Protein AF-A0AB34TMV2-F1 (afdb_monomer_lite)

Radius of gyration: 18.31 Å; chains: 1; bounding box: 52×34×41 Å

Organism: Stenotrophomonas maltophilia (NCBI:txid40324)

Sequence (164 aa):
MSKSGVYAHFGSKNQVFEELLMAALPTTEDSFSVFLSEANGSIQEIAEAYIDKLYARLDSPLAVPTFQLLIAESKRVPGLIERWHANILLKMRASSQALVDECVRRGVIRQSALTEHFEIVLCPVVYWLAKCVLLGERAEETGLSLKKMHELHKKLFLELLLPR

Foldseek 3Di:
DDPPPVCVPAVDPVRVVLVVLVVLDDFLCLALLVQVVPDDDAPLVSLLVNLVSLLVSVVDPCNLVSLVCCVVCCVVPVVSVVCCCVVGVVVSQVSNLVVLVVCCVVVSWPDDPCNVRVVCLCVLVNVLSVLCNVQPPCSCVPDDHSVRSSVVSSVVSCVRTDDD

Structure (mmCIF, N/CA/C/O backbone):
data_AF-A0AB34TMV2-F1
#
_entry.id   AF-A0AB34TMV2-F1
#
loop_
_atom_site.group_PDB
_atom_site.id
_atom_site.type_symbol
_atom_site.label_atom_id
_atom_site.label_alt_id
_atom_site.label_comp_id
_atom_site.label_asym_id
_atom_site.label_entity_id
_atom_site.label_seq_id
_atom_site.pdbx_PDB_ins_code
_atom_site.Cartn_x
_atom_site.Cartn_y
_atom_site.Cartn_z
_atom_site.occupancy
_atom_site.B_iso_or_equiv
_atom_site.auth_seq_id
_atom_site.auth_comp_id
_atom_site.auth_asym_id
_atom_site.auth_atom_id
_atom_site.pdbx_PDB_model_num
ATOM 1 N N . MET A 1 1 ? 32.324 8.142 -16.753 1.00 44.00 1 MET A N 1
ATOM 2 C CA . MET A 1 1 ? 31.902 6.753 -16.460 1.00 44.00 1 MET A CA 1
ATOM 3 C C . MET A 1 1 ? 31.816 6.002 -17.787 1.00 44.00 1 MET A C 1
ATOM 5 O O . MET A 1 1 ? 30.995 6.382 -18.614 1.00 44.00 1 MET A O 1
ATOM 9 N N . SER A 1 2 ? 32.708 5.047 -18.073 1.00 45.03 2 SER A N 1
ATOM 10 C CA . SER A 1 2 ? 32.698 4.315 -19.353 1.00 45.03 2 SER A CA 1
ATOM 11 C C . SER A 1 2 ? 31.670 3.178 -19.334 1.00 45.03 2 SER A C 1
ATOM 13 O O . SER A 1 2 ? 31.432 2.558 -18.298 1.00 45.03 2 SER A O 1
ATOM 15 N N . LYS A 1 3 ? 31.092 2.864 -20.504 1.00 46.41 3 LYS A N 1
ATOM 16 C CA . LYS A 1 3 ? 30.132 1.760 -20.720 1.00 46.41 3 LYS A CA 1
ATOM 17 C C . LYS A 1 3 ? 30.634 0.391 -20.229 1.00 46.41 3 LYS A C 1
ATOM 19 O O . LYS A 1 3 ? 29.825 -0.504 -20.043 1.00 46.41 3 LYS A O 1
ATOM 24 N N . SER A 1 4 ? 31.939 0.231 -20.018 1.00 50.75 4 SER A N 1
ATOM 25 C CA . SER A 1 4 ? 32.604 -1.014 -19.626 1.00 50.75 4 SER A CA 1
ATOM 26 C C . SER A 1 4 ? 32.566 -1.336 -18.125 1.00 50.75 4 SER A C 1
ATOM 28 O O . SER A 1 4 ? 32.750 -2.494 -17.774 1.00 50.75 4 SER A O 1
ATOM 30 N N . GLY A 1 5 ? 32.288 -0.370 -17.239 1.00 46.31 5 GLY A N 1
ATOM 31 C CA . GLY A 1 5 ? 32.276 -0.618 -15.785 1.00 46.31 5 GLY A CA 1
ATOM 32 C C . GLY A 1 5 ? 31.018 -1.327 -15.268 1.00 46.31 5 GLY A C 1
ATOM 33 O O . GLY A 1 5 ? 31.090 -2.092 -14.315 1.00 46.31 5 GLY A O 1
ATOM 34 N N . VAL A 1 6 ? 29.868 -1.121 -15.922 1.00 52.41 6 VAL A N 1
ATOM 35 C CA . VAL A 1 6 ? 28.582 -1.706 -15.494 1.00 52.41 6 VAL A CA 1
ATOM 36 C C . VAL A 1 6 ? 28.501 -3.202 -15.827 1.00 52.41 6 VAL A C 1
ATOM 38 O O . VAL A 1 6 ? 27.962 -3.975 -15.048 1.00 52.41 6 VAL A O 1
ATOM 41 N N . TYR A 1 7 ? 29.092 -3.651 -16.938 1.00 48.03 7 TYR A N 1
ATOM 42 C CA . TYR A 1 7 ? 29.037 -5.062 -17.357 1.00 48.03 7 TYR A CA 1
ATOM 43 C C . TYR A 1 7 ? 30.031 -5.982 -16.630 1.00 48.03 7 TYR A C 1
ATOM 45 O O . TYR A 1 7 ? 29.981 -7.190 -16.828 1.00 48.03 7 TYR A O 1
ATOM 53 N N . ALA A 1 8 ? 30.931 -5.450 -15.798 1.00 54.97 8 ALA A N 1
ATOM 54 C CA . ALA A 1 8 ? 31.900 -6.271 -15.068 1.00 54.97 8 ALA A CA 1
ATOM 55 C C . ALA A 1 8 ? 31.277 -7.019 -13.871 1.00 54.97 8 ALA A C 1
ATOM 57 O O . ALA A 1 8 ? 31.817 -8.036 -13.444 1.00 54.97 8 ALA A O 1
ATOM 58 N N . HIS A 1 9 ? 30.138 -6.538 -13.355 1.00 52.06 9 HIS A N 1
ATOM 59 C CA . HIS A 1 9 ? 29.441 -7.121 -12.200 1.00 52.06 9 HIS A CA 1
ATOM 60 C C . HIS A 1 9 ? 28.096 -7.781 -12.543 1.00 52.06 9 HIS A C 1
ATOM 62 O O . HIS A 1 9 ? 27.553 -8.505 -11.715 1.00 52.06 9 HIS A O 1
ATOM 68 N N . PHE A 1 10 ? 27.583 -7.591 -13.763 1.00 51.38 10 PHE A N 1
ATOM 69 C CA . PHE A 1 10 ? 26.309 -8.154 -14.213 1.00 51.38 10 PHE A CA 1
ATOM 70 C C . PHE A 1 10 ? 26.513 -8.984 -15.477 1.00 51.38 10 PHE A C 1
ATOM 72 O O . PHE A 1 10 ? 26.961 -8.469 -16.501 1.00 51.38 10 PHE A O 1
ATOM 79 N N . GLY A 1 11 ? 26.147 -10.266 -15.422 1.00 57.22 11 GLY A N 1
ATOM 80 C CA . GLY A 1 11 ? 26.347 -11.231 -16.503 1.00 57.22 11 GLY A CA 1
ATOM 81 C C . GLY A 1 11 ? 25.561 -10.917 -17.781 1.00 57.22 11 GLY A C 1
ATOM 82 O O . GLY A 1 11 ? 25.866 -11.469 -18.835 1.00 57.22 11 GLY A O 1
ATOM 83 N N . SER A 1 12 ? 24.561 -10.024 -17.724 1.00 68.81 12 SER A N 1
ATOM 84 C CA . SER A 1 12 ? 23.863 -9.498 -18.904 1.00 68.81 12 SER A CA 1
ATOM 85 C C . SER A 1 12 ? 23.050 -8.228 -18.605 1.00 68.81 12 SER A C 1
ATOM 87 O O . SER A 1 12 ? 22.723 -7.925 -17.459 1.00 68.81 12 SER A O 1
ATOM 89 N N . LYS A 1 13 ? 22.629 -7.518 -19.661 1.00 67.19 13 LYS A N 1
ATOM 90 C CA . LYS A 1 13 ? 21.656 -6.407 -19.590 1.00 67.19 13 LYS A CA 1
ATOM 91 C C . LYS A 1 13 ? 20.316 -6.822 -18.957 1.00 67.19 13 LYS A C 1
ATOM 93 O O . LYS A 1 13 ? 19.660 -5.988 -18.341 1.00 67.19 13 LYS A O 1
ATOM 98 N N . ASN A 1 14 ? 19.925 -8.091 -19.096 1.00 69.88 14 ASN A N 1
ATOM 99 C CA . ASN A 1 14 ? 18.710 -8.616 -18.472 1.00 69.88 14 ASN A CA 1
ATOM 100 C C . ASN A 1 14 ? 18.874 -8.707 -16.954 1.00 69.88 14 ASN A C 1
ATOM 102 O O . ASN A 1 14 ? 17.976 -8.294 -16.238 1.00 69.88 14 ASN A O 1
ATOM 106 N N . GLN A 1 15 ? 20.041 -9.128 -16.462 1.00 77.06 15 GLN A N 1
ATOM 107 C CA . GLN A 1 15 ? 20.300 -9.190 -15.023 1.00 77.06 15 GLN A CA 1
ATOM 108 C C . GLN A 1 15 ? 20.227 -7.803 -14.365 1.00 77.06 15 GLN A C 1
ATOM 110 O O . GLN A 1 15 ? 19.566 -7.648 -13.347 1.00 77.06 15 GLN A O 1
ATOM 115 N N . VAL A 1 16 ? 20.820 -6.776 -14.988 1.00 76.62 16 VAL A N 1
ATOM 116 C CA . VAL A 1 16 ? 20.713 -5.384 -14.501 1.00 76.62 16 VAL A CA 1
ATOM 117 C C . VAL A 1 16 ? 19.251 -4.939 -14.418 1.00 76.62 16 VAL A C 1
ATOM 119 O O . VAL A 1 16 ? 18.848 -4.305 -13.449 1.00 76.62 16 VAL A O 1
ATOM 122 N N . PHE A 1 17 ? 18.450 -5.263 -15.436 1.00 78.06 17 PHE A N 1
ATOM 123 C CA . PHE A 1 17 ? 17.027 -4.932 -15.453 1.00 78.06 17 PHE A CA 1
ATOM 124 C C . PHE A 1 17 ? 16.258 -5.640 -14.331 1.00 78.06 17 PHE A C 1
ATOM 126 O O . PHE A 1 17 ? 15.481 -4.994 -13.634 1.00 78.06 17 PHE A O 1
ATOM 133 N N . GLU A 1 18 ? 16.489 -6.940 -14.143 1.00 80.69 18 GLU A N 1
ATOM 134 C CA . GLU A 1 18 ? 15.839 -7.726 -13.094 1.00 80.69 18 GLU A CA 1
ATOM 135 C C . GLU A 1 18 ? 16.185 -7.199 -11.697 1.00 80.69 18 GLU A C 1
ATOM 137 O O . GLU A 1 18 ? 15.292 -7.036 -10.869 1.00 80.69 18 GLU A O 1
ATOM 142 N N . GLU A 1 19 ? 17.450 -6.860 -11.446 1.00 81.62 19 GLU A N 1
ATOM 143 C CA . GLU A 1 19 ? 17.881 -6.317 -10.155 1.00 81.62 19 GLU A CA 1
ATOM 144 C C . GLU A 1 19 ? 17.321 -4.918 -9.883 1.00 81.62 19 GLU A C 1
ATOM 146 O O . GLU A 1 19 ? 16.844 -4.656 -8.779 1.00 81.62 19 GLU A O 1
ATOM 151 N N . LEU A 1 20 ? 17.301 -4.036 -10.888 1.00 80.12 20 LEU A N 1
ATOM 152 C CA . LEU A 1 20 ? 16.685 -2.712 -10.757 1.00 80.12 20 LEU A CA 1
ATOM 153 C C . LEU A 1 20 ? 15.176 -2.805 -10.521 1.00 80.12 20 LEU A C 1
ATOM 155 O O . LEU A 1 20 ? 14.642 -2.062 -9.698 1.00 80.12 20 LEU A O 1
ATOM 159 N N . LEU A 1 21 ? 14.493 -3.719 -11.218 1.00 79.12 21 LEU A N 1
ATOM 160 C CA . LEU A 1 21 ? 13.070 -3.952 -11.008 1.00 79.12 21 LEU A CA 1
ATOM 161 C C . LEU A 1 21 ? 12.824 -4.466 -9.585 1.00 79.12 21 LEU A C 1
ATOM 163 O O . LEU A 1 21 ? 11.992 -3.907 -8.883 1.00 79.12 21 LEU A O 1
ATOM 167 N N . MET A 1 22 ? 13.587 -5.457 -9.118 1.00 80.81 22 MET A N 1
ATOM 168 C CA . MET A 1 22 ? 13.451 -5.988 -7.757 1.00 80.81 22 MET A CA 1
ATOM 169 C C . MET A 1 22 ? 13.739 -4.953 -6.670 1.00 80.81 22 MET A C 1
ATOM 171 O O . MET A 1 22 ? 13.019 -4.920 -5.677 1.00 80.81 22 MET A O 1
ATOM 175 N N . ALA A 1 23 ? 14.743 -4.094 -6.856 1.00 81.31 23 ALA A N 1
ATOM 176 C CA . ALA A 1 23 ? 15.078 -3.038 -5.900 1.00 81.31 23 ALA A CA 1
ATOM 177 C C . ALA A 1 23 ? 13.971 -1.979 -5.759 1.00 81.31 23 ALA A C 1
ATOM 179 O O . ALA A 1 23 ? 13.882 -1.316 -4.728 1.00 81.31 23 ALA A O 1
ATOM 180 N N . ALA A 1 24 ? 13.140 -1.807 -6.789 1.00 80.38 24 ALA A N 1
ATOM 181 C CA . ALA A 1 24 ? 12.054 -0.836 -6.791 1.00 80.38 24 ALA A CA 1
ATOM 182 C C . ALA A 1 24 ? 10.696 -1.430 -6.369 1.00 80.38 24 ALA A C 1
ATOM 184 O O . ALA A 1 24 ? 9.752 -0.683 -6.095 1.00 80.38 24 ALA A O 1
ATOM 185 N N . LEU A 1 25 ? 10.575 -2.760 -6.319 1.00 82.44 25 LEU A N 1
ATOM 186 C CA . LEU A 1 25 ? 9.348 -3.441 -5.917 1.00 82.44 25 LEU A CA 1
ATOM 187 C C . LEU A 1 25 ? 9.176 -3.463 -4.386 1.00 82.44 25 LEU A C 1
ATOM 189 O O . LEU A 1 25 ? 10.159 -3.433 -3.647 1.00 82.44 25 LEU A O 1
ATOM 193 N N . PRO A 1 26 ? 7.927 -3.548 -3.887 1.00 82.81 26 PRO A N 1
ATOM 194 C CA . PRO A 1 26 ? 7.655 -3.771 -2.471 1.00 82.81 26 PRO A CA 1
ATOM 195 C C . PRO A 1 26 ? 8.378 -5.000 -1.914 1.00 82.81 26 PRO A C 1
ATOM 197 O O . PRO A 1 26 ? 8.502 -6.020 -2.598 1.00 82.81 26 PRO A O 1
ATOM 200 N N . THR A 1 27 ? 8.778 -4.893 -0.650 1.00 84.12 27 THR A N 1
ATOM 201 C CA . THR A 1 27 ? 9.487 -5.894 0.154 1.00 84.12 27 THR A CA 1
ATOM 202 C C . THR A 1 27 ? 8.692 -6.239 1.416 1.00 84.12 27 THR A C 1
ATOM 204 O O . THR A 1 27 ? 7.732 -5.559 1.767 1.00 84.12 27 THR A O 1
ATOM 207 N N . THR A 1 28 ? 9.089 -7.280 2.149 1.00 80.31 28 THR A N 1
ATOM 208 C CA . THR A 1 28 ? 8.396 -7.699 3.382 1.00 80.31 28 THR A CA 1
ATOM 209 C C . THR A 1 28 ? 8.323 -6.617 4.465 1.00 80.31 28 THR A C 1
ATOM 211 O O . THR A 1 28 ? 7.341 -6.581 5.211 1.00 80.31 28 THR A O 1
ATOM 214 N N . GLU A 1 29 ? 9.291 -5.696 4.491 1.00 82.31 29 GLU A N 1
ATOM 215 C CA . GLU A 1 29 ? 9.349 -4.522 5.388 1.00 82.31 29 GLU A CA 1
ATOM 216 C C . GLU A 1 29 ? 8.210 -3.512 5.147 1.00 82.31 29 GLU A C 1
ATOM 218 O O . GLU A 1 29 ? 7.899 -2.634 5.960 1.00 82.31 29 GLU A O 1
ATOM 223 N N . ASP A 1 30 ? 7.537 -3.652 4.010 1.00 83.00 30 ASP A N 1
ATOM 224 C CA . ASP A 1 30 ? 6.425 -2.802 3.613 1.00 83.00 30 ASP A CA 1
ATOM 225 C C . ASP A 1 30 ? 5.071 -3.350 4.073 1.00 83.00 30 ASP A C 1
ATOM 227 O O . ASP A 1 30 ? 4.037 -2.714 3.859 1.00 83.00 30 ASP A O 1
ATOM 231 N N . SER A 1 31 ? 5.058 -4.532 4.698 1.00 83.94 31 SER A N 1
ATOM 232 C CA . SER A 1 31 ? 3.836 -5.143 5.211 1.00 83.94 31 SER A CA 1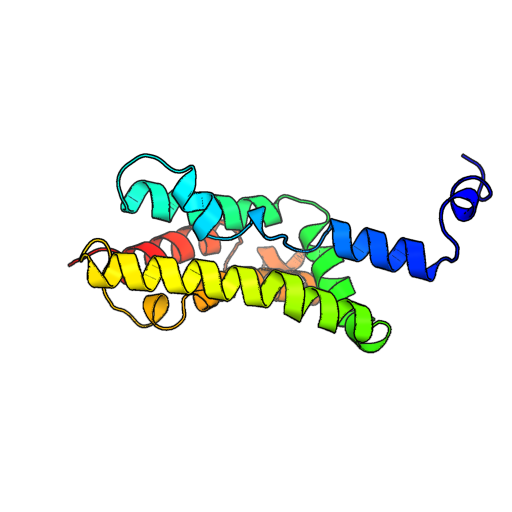
ATOM 233 C C . SER A 1 31 ? 3.244 -4.342 6.372 1.00 83.94 31 SER A C 1
ATOM 235 O O . SER A 1 31 ? 3.953 -3.711 7.162 1.00 83.94 31 SER A O 1
ATOM 237 N N . PHE A 1 32 ? 1.917 -4.409 6.508 1.00 85.38 32 PHE A N 1
ATOM 238 C CA . PHE A 1 32 ? 1.229 -3.816 7.653 1.00 85.38 32 PHE A CA 1
ATOM 239 C C . PHE A 1 32 ? 1.654 -4.477 8.964 1.00 85.38 32 PHE A C 1
ATOM 241 O O . PHE A 1 32 ? 1.731 -3.808 9.987 1.00 85.38 32 PHE A O 1
ATOM 248 N N . SER A 1 33 ? 1.999 -5.769 8.931 1.00 83.25 33 SER A N 1
ATOM 249 C CA . SER A 1 33 ? 2.461 -6.486 10.119 1.00 83.25 33 SER A CA 1
ATOM 250 C C . SER A 1 33 ? 3.775 -5.960 10.679 1.00 83.25 33 SER A C 1
ATOM 252 O O . SER A 1 33 ? 3.883 -5.793 11.891 1.00 83.25 33 SER A O 1
ATOM 254 N N . VAL A 1 34 ? 4.749 -5.663 9.812 1.00 82.50 34 VAL A N 1
ATOM 255 C CA . VAL A 1 34 ? 6.010 -5.044 10.245 1.00 82.50 34 VAL A CA 1
ATOM 256 C C . VAL A 1 34 ? 5.735 -3.637 10.767 1.00 82.50 34 VAL A C 1
ATOM 258 O O . VAL A 1 34 ? 6.119 -3.318 11.887 1.00 82.50 34 VAL A O 1
ATOM 261 N N . PHE A 1 35 ? 4.965 -2.840 10.019 1.00 85.25 35 PHE A N 1
ATOM 262 C CA . PHE A 1 35 ? 4.598 -1.490 10.442 1.00 85.25 35 PHE A CA 1
ATOM 263 C C . PHE A 1 35 ? 3.936 -1.462 11.829 1.00 85.25 35 PHE A C 1
ATOM 265 O O . PHE A 1 35 ? 4.346 -0.686 12.686 1.00 85.25 35 PHE A O 1
ATOM 272 N N . LEU A 1 36 ? 2.949 -2.330 12.081 1.00 83.38 36 LEU A N 1
ATOM 273 C CA . LEU A 1 36 ? 2.258 -2.368 13.369 1.00 83.38 36 LEU A CA 1
ATOM 274 C C . LEU A 1 36 ? 3.189 -2.779 14.515 1.00 83.38 36 LEU A C 1
ATOM 276 O O . LEU A 1 36 ? 3.019 -2.294 15.627 1.00 83.38 36 LEU A O 1
ATOM 280 N N . SER A 1 37 ? 4.167 -3.654 14.258 1.00 82.38 37 SER A N 1
ATOM 281 C CA . SER A 1 37 ? 5.121 -4.088 15.286 1.00 82.38 37 SER A CA 1
ATOM 282 C C . SER A 1 37 ? 6.040 -2.966 15.785 1.00 82.38 37 SER A C 1
ATOM 284 O O . SER A 1 37 ? 6.532 -3.034 16.909 1.00 82.38 37 SER A O 1
ATOM 286 N N . GLU A 1 38 ? 6.237 -1.928 14.971 1.00 82.88 38 GLU A N 1
ATOM 287 C CA . GLU A 1 38 ? 7.052 -0.749 15.287 1.00 82.88 38 GLU A CA 1
ATOM 288 C C . GLU A 1 38 ? 6.204 0.440 15.759 1.00 82.88 38 GLU A C 1
ATOM 290 O O . GLU A 1 38 ? 6.710 1.371 16.393 1.00 82.88 38 GLU A O 1
ATOM 295 N N . ALA A 1 39 ? 4.912 0.429 15.429 1.00 83.12 39 ALA A N 1
ATOM 296 C CA . ALA A 1 39 ? 4.008 1.524 15.712 1.00 83.12 39 ALA A CA 1
ATOM 297 C C . ALA A 1 39 ? 3.606 1.557 17.194 1.00 83.12 39 ALA A C 1
ATOM 299 O O . ALA A 1 39 ? 3.349 0.535 17.828 1.00 83.12 39 ALA A O 1
ATOM 300 N N . ASN A 1 40 ? 3.498 2.769 17.732 1.00 81.69 40 ASN A N 1
ATOM 301 C CA . ASN A 1 40 ? 3.010 3.033 19.080 1.00 81.69 40 ASN A CA 1
ATOM 302 C C . ASN A 1 40 ? 1.819 3.990 19.000 1.00 81.69 40 ASN A C 1
ATOM 304 O O . ASN A 1 40 ? 1.775 4.843 18.115 1.00 81.69 40 ASN A O 1
ATOM 308 N N . GLY A 1 41 ? 0.888 3.875 19.945 1.00 86.88 41 GLY A N 1
ATOM 309 C CA . GLY A 1 41 ? -0.270 4.763 20.046 1.00 86.88 41 GLY A CA 1
ATOM 310 C C . GLY A 1 41 ? -1.604 4.036 19.924 1.00 86.88 41 GLY A C 1
ATOM 311 O O . GLY A 1 41 ? -1.695 2.809 20.003 1.00 86.88 41 GLY A O 1
ATOM 312 N N . SER A 1 42 ? -2.660 4.824 19.781 1.00 89.00 42 SER A N 1
ATOM 313 C CA . SER A 1 42 ? -4.014 4.348 19.538 1.00 89.00 42 SER A CA 1
ATOM 314 C C . SER A 1 42 ? -4.142 3.708 18.155 1.00 89.00 42 SER A C 1
ATOM 316 O O . SER A 1 42 ? -3.407 4.019 17.218 1.00 89.00 42 SER A O 1
ATOM 318 N N . ILE A 1 43 ? -5.140 2.836 17.995 1.00 86.88 43 ILE A N 1
ATOM 319 C CA . ILE A 1 43 ? -5.419 2.194 16.705 1.00 86.88 43 ILE A CA 1
ATOM 320 C C . ILE A 1 43 ? -5.726 3.210 15.595 1.00 86.88 43 ILE A C 1
ATOM 322 O O . ILE A 1 43 ? -5.416 2.959 14.434 1.00 86.88 43 ILE A O 1
ATOM 326 N N . GLN A 1 44 ? -6.287 4.370 15.950 1.00 90.00 44 GLN A N 1
ATOM 327 C CA . GLN A 1 44 ? -6.530 5.463 15.015 1.00 90.00 44 GLN A CA 1
ATOM 328 C C . GLN A 1 44 ? -5.214 6.069 14.510 1.00 90.00 44 GLN A C 1
ATOM 330 O O . GLN A 1 44 ? -5.027 6.164 13.300 1.00 90.00 44 GLN A O 1
ATOM 335 N N . GLU A 1 45 ? -4.297 6.432 15.412 1.00 91.50 45 GLU A N 1
ATOM 336 C CA . GLU A 1 45 ? -2.995 7.015 15.048 1.00 91.50 45 GLU A CA 1
ATOM 337 C C . GLU A 1 45 ? -2.187 6.055 14.169 1.00 91.50 45 GLU A C 1
ATOM 339 O O . GLU A 1 45 ? -1.629 6.445 13.145 1.00 91.50 45 GLU A O 1
ATOM 344 N N . ILE A 1 46 ? -2.193 4.772 14.529 1.00 91.00 46 ILE A N 1
ATOM 345 C CA . ILE A 1 46 ? -1.555 3.707 13.755 1.00 91.00 46 ILE A CA 1
ATOM 346 C C . ILE A 1 46 ? -2.186 3.592 12.363 1.00 91.00 46 ILE A C 1
ATOM 348 O O . ILE A 1 46 ? -1.473 3.488 11.364 1.00 91.00 46 ILE A O 1
ATOM 352 N N . ALA A 1 47 ? -3.517 3.596 12.276 1.00 89.62 47 ALA A N 1
ATOM 353 C CA . ALA A 1 47 ? -4.219 3.463 11.008 1.00 89.62 47 ALA A CA 1
ATOM 354 C C . ALA A 1 47 ? -3.944 4.652 10.073 1.00 89.62 47 ALA A C 1
ATOM 356 O O . ALA A 1 47 ? -3.675 4.456 8.887 1.00 89.62 47 ALA A O 1
ATOM 357 N N . GLU A 1 48 ? -3.958 5.877 10.600 1.00 92.81 48 GLU A N 1
ATOM 358 C CA . GLU A 1 48 ? -3.612 7.086 9.849 1.00 92.81 48 GLU A CA 1
ATOM 359 C C . GLU A 1 48 ? -2.166 7.033 9.342 1.00 92.81 48 GLU A C 1
ATOM 361 O O . GLU A 1 48 ? -1.928 7.239 8.148 1.00 92.81 48 GLU A O 1
ATOM 366 N N . ALA A 1 49 ? -1.226 6.676 10.221 1.00 93.50 49 ALA A N 1
ATOM 367 C CA . ALA A 1 49 ? 0.192 6.588 9.897 1.00 93.50 49 ALA A CA 1
ATOM 368 C C . ALA A 1 49 ? 0.504 5.478 8.877 1.00 93.50 49 ALA A C 1
ATOM 370 O O . ALA A 1 49 ? 1.406 5.630 8.049 1.00 93.50 49 ALA A O 1
ATOM 371 N N . TYR A 1 50 ? -0.257 4.378 8.872 1.00 92.44 50 TYR A N 1
ATOM 372 C CA . TYR A 1 50 ? -0.110 3.349 7.844 1.00 92.44 50 TYR A CA 1
ATOM 373 C C . TYR A 1 50 ? -0.475 3.881 6.456 1.00 92.44 50 TYR A C 1
ATOM 375 O O . TYR A 1 50 ? 0.263 3.663 5.493 1.00 92.44 50 TYR A O 1
ATOM 383 N N . ILE A 1 51 ? -1.582 4.621 6.349 1.00 95.12 51 ILE A N 1
ATOM 384 C CA . ILE A 1 51 ? -1.963 5.241 5.080 1.00 95.12 51 ILE A CA 1
ATOM 385 C C . ILE A 1 51 ? -0.921 6.288 4.666 1.00 95.12 51 ILE A C 1
ATOM 387 O O . ILE A 1 51 ? -0.519 6.287 3.504 1.00 95.12 51 ILE A O 1
ATOM 391 N N . ASP A 1 52 ? -0.395 7.095 5.593 1.00 95.12 52 ASP A N 1
ATOM 392 C CA . ASP A 1 52 ? 0.720 8.009 5.295 1.00 95.12 52 ASP A CA 1
ATOM 393 C C . ASP A 1 52 ? 1.929 7.276 4.702 1.00 95.12 52 ASP A C 1
ATOM 395 O O . ASP A 1 52 ? 2.455 7.696 3.670 1.00 95.12 52 ASP A O 1
ATOM 399 N N . LYS A 1 53 ? 2.330 6.138 5.288 1.00 92.25 53 LYS A N 1
ATOM 400 C CA . LYS A 1 53 ? 3.432 5.308 4.770 1.00 92.25 53 LYS A CA 1
ATOM 401 C C . LYS A 1 53 ? 3.161 4.823 3.342 1.00 92.25 53 LYS A C 1
ATOM 403 O O . LYS A 1 53 ? 4.088 4.786 2.533 1.00 92.25 53 LYS A O 1
ATOM 408 N N . LEU A 1 54 ? 1.918 4.461 3.008 1.00 92.06 54 LEU A N 1
ATOM 409 C CA . LEU A 1 54 ? 1.559 4.051 1.645 1.00 92.06 54 LEU A CA 1
ATOM 410 C C . LEU A 1 54 ? 1.715 5.200 0.642 1.00 92.06 54 LEU A C 1
ATOM 412 O O . LEU A 1 54 ? 2.292 4.994 -0.427 1.00 92.06 54 LEU A O 1
ATOM 416 N N . TYR A 1 55 ? 1.235 6.398 0.982 1.00 94.94 55 TYR A N 1
ATOM 417 C CA . TYR A 1 55 ? 1.320 7.560 0.093 1.00 94.94 55 TYR A CA 1
ATOM 418 C C . TYR A 1 55 ? 2.737 8.125 -0.011 1.00 94.94 55 TYR A C 1
ATOM 420 O O . TYR A 1 55 ? 3.122 8.532 -1.101 1.00 94.94 55 TYR A O 1
ATOM 428 N N . ALA A 1 56 ? 3.549 8.045 1.045 1.00 92.81 56 ALA A N 1
ATOM 429 C CA . ALA A 1 56 ? 4.955 8.452 1.005 1.00 92.81 56 ALA A CA 1
ATOM 430 C C . ALA A 1 56 ? 5.771 7.682 -0.053 1.00 92.81 56 ALA A C 1
ATOM 432 O O . ALA A 1 56 ? 6.754 8.191 -0.587 1.00 92.81 56 ALA A O 1
ATOM 433 N N . ARG A 1 57 ? 5.356 6.462 -0.432 1.00 87.94 57 ARG A N 1
ATOM 434 C CA . ARG A 1 57 ? 5.995 5.735 -1.546 1.00 87.94 57 ARG A CA 1
ATOM 435 C C . ARG A 1 57 ? 5.814 6.436 -2.888 1.00 87.94 57 ARG A C 1
ATOM 437 O O . ARG A 1 57 ? 6.656 6.272 -3.767 1.00 87.94 57 ARG A O 1
ATOM 444 N N . LEU A 1 58 ? 4.713 7.165 -3.059 1.00 91.69 58 LEU A N 1
ATOM 445 C CA . LEU A 1 58 ? 4.388 7.874 -4.295 1.00 91.69 58 LEU A CA 1
ATOM 446 C C . LEU A 1 58 ? 5.225 9.144 -4.473 1.00 91.69 58 LEU A C 1
ATOM 448 O O . LEU A 1 58 ? 5.332 9.624 -5.597 1.00 91.69 58 LEU A O 1
ATOM 452 N N . ASP A 1 59 ? 5.872 9.630 -3.409 1.00 90.56 59 ASP A N 1
ATOM 453 C CA . ASP A 1 59 ? 6.824 10.744 -3.483 1.00 90.56 59 ASP A CA 1
ATOM 454 C C . ASP A 1 59 ? 8.126 10.341 -4.194 1.00 90.56 59 ASP A C 1
ATOM 456 O O . ASP A 1 59 ? 8.883 11.190 -4.668 1.00 90.56 59 ASP A O 1
ATOM 460 N N . SER A 1 60 ? 8.399 9.034 -4.302 1.00 89.56 60 SER A N 1
ATOM 461 C CA . SER A 1 60 ? 9.535 8.543 -5.071 1.00 89.56 60 SER A CA 1
ATOM 462 C C . SER A 1 60 ? 9.324 8.816 -6.56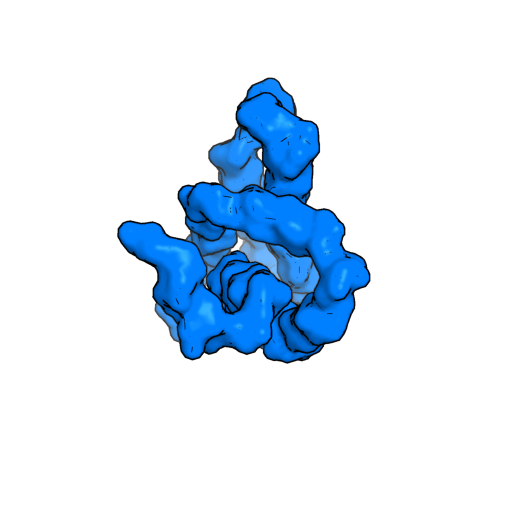5 1.00 89.56 60 SER A C 1
ATOM 464 O O . SER A 1 60 ? 8.348 8.325 -7.143 1.00 89.56 60 SER A O 1
ATOM 466 N N . PRO A 1 61 ? 10.283 9.464 -7.257 1.00 88.62 61 PRO A N 1
ATOM 467 C CA . PRO A 1 61 ? 10.202 9.661 -8.706 1.00 88.62 61 PRO A CA 1
ATOM 468 C C . PRO A 1 61 ? 10.221 8.333 -9.482 1.00 88.62 61 PRO A C 1
ATOM 470 O O . PRO A 1 61 ? 9.928 8.304 -10.675 1.00 88.62 61 PRO A O 1
ATOM 473 N N . LEU A 1 62 ? 10.559 7.223 -8.815 1.00 89.38 62 LEU A N 1
ATOM 474 C CA .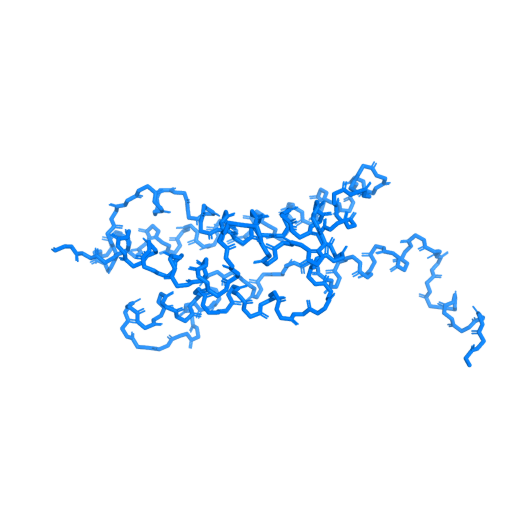 LEU A 1 62 ? 10.571 5.884 -9.394 1.00 89.38 62 LEU A CA 1
ATOM 475 C C . LEU A 1 62 ? 9.234 5.147 -9.260 1.00 89.38 62 LEU A C 1
ATOM 477 O O . LEU A 1 62 ? 9.077 4.113 -9.906 1.00 89.38 62 LEU A O 1
ATOM 481 N N . ALA A 1 63 ? 8.266 5.642 -8.481 1.00 90.88 63 ALA A N 1
ATOM 482 C CA . ALA A 1 63 ? 7.020 4.920 -8.215 1.00 90.88 63 ALA A CA 1
ATOM 483 C C . ALA A 1 63 ? 6.227 4.621 -9.501 1.00 90.88 63 ALA A C 1
ATOM 485 O O . ALA A 1 63 ? 5.928 3.462 -9.802 1.00 90.88 63 ALA A O 1
ATOM 486 N N . VAL A 1 64 ? 5.944 5.656 -10.300 1.00 93.50 64 VAL A N 1
ATOM 487 C CA . VAL A 1 64 ? 5.196 5.519 -11.562 1.00 93.50 64 VAL A CA 1
ATOM 488 C C . VAL A 1 64 ? 6.005 4.759 -12.625 1.00 93.50 64 VAL A C 1
ATOM 490 O O . VAL A 1 64 ? 5.462 3.796 -13.172 1.00 93.50 64 VAL A O 1
ATOM 493 N N . PRO A 1 65 ? 7.291 5.083 -12.896 1.00 91.69 65 PRO A N 1
ATOM 494 C CA . PRO A 1 65 ? 8.093 4.321 -13.856 1.00 91.69 65 PRO A CA 1
ATOM 495 C C . PRO A 1 65 ? 8.227 2.835 -13.507 1.00 91.69 65 PRO A C 1
ATOM 497 O O . PRO A 1 65 ? 8.149 1.991 -14.396 1.00 91.69 65 PRO A O 1
ATOM 500 N N . THR A 1 66 ? 8.384 2.492 -12.226 1.00 90.25 66 THR A N 1
ATOM 501 C CA . THR A 1 66 ? 8.479 1.090 -11.784 1.00 90.25 66 THR A CA 1
ATOM 502 C C . THR A 1 66 ? 7.175 0.349 -12.035 1.00 90.25 66 THR A C 1
ATOM 504 O O . THR A 1 66 ? 7.189 -0.747 -12.592 1.00 90.25 66 THR A O 1
ATOM 507 N N . PHE A 1 67 ? 6.038 0.954 -11.682 1.00 92.25 67 PHE A N 1
ATOM 508 C CA . PHE A 1 67 ? 4.727 0.368 -11.948 1.00 92.25 67 PHE A CA 1
ATOM 509 C C . PHE A 1 67 ? 4.473 0.191 -13.454 1.00 92.25 67 PHE A C 1
ATOM 511 O O . PHE A 1 67 ? 4.007 -0.862 -13.890 1.00 92.25 67 PHE A O 1
ATOM 518 N N . GLN A 1 68 ? 4.852 1.181 -14.267 1.00 93.25 68 GLN A N 1
ATOM 519 C CA . GLN A 1 68 ? 4.766 1.105 -15.724 1.00 93.25 68 GLN A CA 1
ATOM 520 C C . GLN A 1 68 ? 5.625 -0.031 -16.293 1.00 93.25 68 GLN A C 1
ATOM 522 O O . GLN A 1 68 ? 5.144 -0.808 -17.119 1.00 93.25 68 GLN A O 1
ATOM 527 N N . LEU A 1 69 ? 6.878 -0.148 -15.841 1.00 89.62 69 LEU A N 1
ATOM 528 C CA . LEU A 1 69 ? 7.783 -1.224 -16.242 1.00 89.62 69 LEU A CA 1
ATOM 529 C C . LEU A 1 69 ? 7.239 -2.590 -15.828 1.00 89.62 69 LEU A C 1
ATOM 531 O O . LEU A 1 69 ? 7.263 -3.510 -16.638 1.00 89.62 69 LEU A O 1
ATOM 535 N N . LEU A 1 70 ? 6.694 -2.722 -14.616 1.00 88.44 70 LEU A N 1
ATOM 536 C CA . LEU A 1 70 ? 6.077 -3.963 -14.150 1.00 88.44 70 LEU A CA 1
ATOM 537 C C . LEU A 1 70 ? 4.953 -4.414 -15.097 1.00 88.44 70 LEU A C 1
ATOM 539 O O . LEU A 1 70 ? 4.914 -5.575 -15.502 1.00 88.44 70 LEU A O 1
ATOM 543 N N . ILE A 1 71 ? 4.075 -3.496 -15.513 1.00 89.25 71 ILE A N 1
ATOM 544 C CA . ILE A 1 71 ? 2.994 -3.801 -16.462 1.00 89.25 71 ILE A CA 1
ATOM 545 C C . ILE A 1 71 ? 3.558 -4.179 -17.837 1.00 89.25 71 ILE A C 1
ATOM 547 O O . ILE A 1 71 ? 3.158 -5.197 -18.403 1.00 89.25 71 ILE A O 1
ATOM 551 N N . ALA A 1 72 ? 4.481 -3.377 -18.370 1.00 90.06 72 ALA A N 1
ATOM 552 C CA . ALA A 1 72 ? 4.995 -3.541 -19.727 1.00 90.06 72 ALA A CA 1
ATOM 553 C C . ALA A 1 72 ? 5.871 -4.794 -19.893 1.00 90.06 72 ALA A C 1
ATOM 555 O O . ALA A 1 72 ? 5.807 -5.467 -20.920 1.00 90.06 72 ALA A O 1
ATOM 556 N N . GLU A 1 73 ? 6.673 -5.122 -18.879 1.00 86.75 73 GLU A N 1
ATOM 557 C CA . GLU A 1 73 ? 7.766 -6.092 -18.984 1.00 86.75 73 GLU A CA 1
ATOM 558 C C . GLU A 1 73 ? 7.499 -7.412 -18.256 1.00 86.75 73 GLU A C 1
ATOM 560 O O . GLU A 1 73 ? 8.231 -8.379 -18.472 1.00 86.75 73 GLU A O 1
ATOM 565 N N . SER A 1 74 ? 6.436 -7.506 -17.447 1.00 85.81 74 SER A N 1
ATOM 566 C CA . SER A 1 74 ? 6.102 -8.729 -16.693 1.00 85.81 74 SER A CA 1
ATOM 567 C C . SER A 1 74 ? 6.052 -9.990 -17.559 1.00 85.81 74 SER A C 1
ATOM 569 O O . SER A 1 74 ? 6.534 -11.043 -17.149 1.00 85.81 74 SER A O 1
ATOM 571 N N . LYS A 1 75 ? 5.539 -9.881 -18.791 1.00 88.06 75 LYS A N 1
ATOM 572 C CA . LYS A 1 75 ? 5.461 -10.999 -19.748 1.00 88.06 75 LYS A CA 1
ATOM 573 C C . LYS A 1 75 ? 6.818 -11.431 -20.308 1.00 88.06 75 LYS A C 1
ATOM 575 O O . LYS A 1 75 ? 6.939 -12.561 -20.769 1.00 88.06 75 LYS A O 1
ATOM 580 N N . ARG A 1 76 ? 7.824 -10.549 -20.301 1.00 86.00 76 ARG A N 1
ATOM 581 C CA . ARG A 1 76 ? 9.181 -10.843 -20.788 1.00 86.00 76 ARG A CA 1
ATOM 582 C C . ARG A 1 76 ? 10.037 -11.525 -19.720 1.00 86.00 76 ARG A C 1
ATOM 584 O O . ARG A 1 76 ? 10.931 -12.290 -20.068 1.00 86.00 76 ARG A O 1
ATOM 591 N N . VAL A 1 77 ? 9.743 -11.280 -18.442 1.00 84.81 77 VAL A N 1
ATOM 592 C CA . VAL A 1 77 ? 10.448 -11.868 -17.289 1.00 84.81 77 VAL A CA 1
ATOM 593 C C . VAL A 1 77 ? 9.500 -12.632 -16.343 1.00 84.81 77 VAL A C 1
ATOM 595 O O . VAL A 1 77 ? 9.518 -12.397 -15.133 1.00 84.81 77 VAL A O 1
ATOM 598 N N . PRO A 1 78 ? 8.674 -13.577 -16.843 1.00 86.75 78 PRO A N 1
ATOM 599 C CA . PRO A 1 78 ? 7.603 -14.194 -16.053 1.00 86.75 78 PRO A CA 1
ATOM 600 C C . PRO A 1 78 ? 8.125 -14.893 -14.792 1.00 86.75 78 PRO A C 1
ATOM 602 O O . PRO A 1 78 ? 7.571 -14.708 -13.714 1.00 86.75 78 PRO A O 1
ATOM 605 N N . GLY A 1 79 ? 9.265 -15.589 -14.884 1.00 88.06 79 GLY A N 1
ATOM 606 C CA . GLY A 1 79 ? 9.860 -16.269 -13.732 1.00 88.06 79 GLY A CA 1
ATOM 607 C C . GLY A 1 79 ? 10.306 -15.320 -12.612 1.00 88.06 79 GLY A C 1
ATOM 608 O O . GLY A 1 79 ? 10.253 -15.699 -11.444 1.00 88.06 79 GLY A O 1
ATOM 609 N N . LEU A 1 80 ? 10.728 -14.088 -12.927 1.00 86.50 80 LEU A N 1
ATOM 610 C CA . LEU A 1 80 ? 11.037 -13.089 -11.898 1.00 86.50 80 LEU A CA 1
ATOM 611 C C . LEU A 1 80 ? 9.760 -12.644 -11.181 1.00 86.50 80 LEU A C 1
ATOM 613 O O . LEU A 1 80 ? 9.728 -12.616 -9.952 1.00 86.50 80 LEU A O 1
ATOM 617 N N . ILE A 1 81 ? 8.711 -12.339 -11.949 1.00 88.69 81 ILE A N 1
ATOM 618 C CA . ILE A 1 81 ? 7.429 -11.872 -11.413 1.00 88.69 81 ILE A CA 1
ATOM 619 C C . ILE A 1 81 ? 6.769 -12.946 -10.555 1.00 88.69 81 ILE A C 1
ATOM 621 O O . ILE A 1 81 ? 6.315 -12.645 -9.456 1.00 88.69 81 ILE A O 1
ATOM 625 N N . GLU A 1 82 ? 6.770 -14.200 -11.004 1.00 90.62 82 GLU A N 1
ATOM 626 C CA . GLU A 1 82 ? 6.252 -15.333 -10.235 1.00 90.62 82 GLU A CA 1
ATOM 627 C C . GLU A 1 82 ? 7.001 -15.504 -8.911 1.00 90.62 82 GLU A C 1
ATOM 629 O O . GLU A 1 82 ? 6.375 -15.655 -7.861 1.00 90.62 82 GLU A O 1
ATOM 634 N N . ARG A 1 83 ? 8.340 -15.419 -8.930 1.00 89.00 83 ARG A N 1
ATOM 635 C CA . ARG A 1 83 ? 9.153 -15.503 -7.708 1.00 89.00 83 ARG A CA 1
ATOM 636 C C . ARG A 1 83 ? 8.889 -14.339 -6.764 1.00 89.00 83 ARG A C 1
ATOM 638 O O . ARG A 1 83 ? 8.769 -14.579 -5.566 1.00 89.00 83 ARG A O 1
ATOM 645 N N . TRP A 1 84 ? 8.815 -13.108 -7.264 1.00 89.12 84 TRP A N 1
ATOM 646 C CA . TRP A 1 84 ? 8.491 -11.942 -6.441 1.00 89.12 84 TRP A CA 1
ATOM 647 C C . TRP A 1 84 ? 7.087 -12.065 -5.842 1.00 89.12 84 TRP A C 1
ATOM 649 O O . TRP A 1 84 ? 6.918 -11.923 -4.631 1.00 89.12 84 TRP A O 1
ATOM 659 N N . HIS A 1 85 ? 6.095 -12.424 -6.656 1.00 89.81 85 HIS A N 1
ATOM 660 C CA . HIS A 1 85 ? 4.727 -12.634 -6.201 1.00 89.81 85 HIS A CA 1
ATOM 661 C C . HIS A 1 85 ? 4.660 -13.707 -5.102 1.00 89.81 85 HIS A C 1
ATOM 663 O O . HIS A 1 85 ? 4.126 -13.456 -4.023 1.00 89.81 85 HIS A O 1
ATOM 669 N N . ALA A 1 86 ? 5.262 -14.877 -5.333 1.00 90.12 86 ALA A N 1
ATOM 670 C CA . ALA A 1 86 ? 5.219 -15.991 -4.392 1.00 90.12 86 ALA A CA 1
ATOM 671 C C . ALA A 1 86 ? 6.014 -15.730 -3.102 1.00 90.12 86 ALA A C 1
ATOM 673 O O . ALA A 1 86 ? 5.563 -16.075 -2.010 1.00 90.12 86 ALA A O 1
ATOM 674 N N . ASN A 1 87 ? 7.202 -15.131 -3.210 1.00 87.94 87 ASN A N 1
ATOM 675 C CA . ASN A 1 87 ? 8.108 -15.002 -2.070 1.00 87.94 87 ASN A CA 1
ATOM 676 C C . ASN A 1 87 ? 7.929 -13.718 -1.272 1.00 87.94 87 ASN A C 1
ATOM 678 O O . ASN A 1 87 ? 8.337 -13.703 -0.112 1.00 87.94 87 ASN A O 1
ATOM 682 N N . ILE A 1 88 ? 7.353 -12.676 -1.873 1.00 89.00 88 ILE A N 1
ATOM 683 C CA . ILE A 1 88 ? 7.213 -11.359 -1.256 1.00 89.00 88 ILE A CA 1
ATOM 684 C C . ILE A 1 88 ? 5.736 -11.004 -1.107 1.00 89.00 88 ILE A C 1
ATOM 686 O O . ILE A 1 88 ? 5.244 -10.985 0.020 1.00 89.00 88 ILE A O 1
ATOM 690 N N . LEU A 1 89 ? 5.001 -10.807 -2.209 1.00 88.69 89 LEU A N 1
ATOM 691 C CA . LEU A 1 89 ? 3.616 -10.320 -2.134 1.00 88.69 89 LEU A CA 1
ATOM 692 C C . LEU A 1 89 ? 2.687 -11.256 -1.356 1.00 88.69 89 LEU A C 1
ATOM 694 O O . LEU A 1 89 ? 1.977 -10.797 -0.463 1.00 88.69 89 LEU A O 1
ATOM 698 N N . LEU A 1 90 ? 2.706 -12.562 -1.647 1.00 91.19 90 LEU A N 1
ATOM 699 C CA . LEU A 1 90 ? 1.850 -13.520 -0.941 1.00 91.19 90 LEU A CA 1
ATOM 700 C C . LEU A 1 90 ? 2.173 -13.577 0.555 1.00 91.19 90 LEU A C 1
ATOM 702 O O . LEU A 1 90 ? 1.257 -13.650 1.373 1.00 91.19 90 LEU A O 1
ATOM 706 N N . LYS A 1 91 ? 3.456 -13.489 0.928 1.00 90.62 91 LYS A N 1
ATOM 707 C CA . LYS A 1 91 ? 3.869 -13.495 2.339 1.00 90.62 91 LYS A CA 1
ATOM 708 C C . LYS A 1 91 ? 3.444 -12.218 3.058 1.00 90.62 91 LYS A C 1
ATOM 710 O O . LYS A 1 91 ? 2.885 -12.312 4.144 1.00 90.62 91 LYS A O 1
ATOM 715 N N . MET A 1 92 ? 3.641 -11.053 2.438 1.00 89.69 92 MET A N 1
ATOM 716 C CA . MET A 1 92 ? 3.188 -9.762 2.971 1.00 89.69 92 MET A CA 1
ATOM 717 C C . MET A 1 92 ? 1.673 -9.720 3.167 1.00 89.69 92 MET A C 1
ATOM 719 O O . MET A 1 92 ? 1.188 -9.218 4.183 1.00 89.69 92 MET A O 1
ATOM 723 N N . ARG A 1 93 ? 0.920 -10.238 2.190 1.00 91.56 93 ARG A N 1
ATOM 724 C CA . ARG A 1 93 ? -0.538 -10.327 2.264 1.00 91.56 93 ARG A CA 1
ATOM 725 C C . ARG A 1 93 ? -0.959 -11.235 3.412 1.00 91.56 93 ARG A C 1
ATOM 727 O O . ARG A 1 93 ? -1.776 -10.825 4.228 1.00 91.56 93 ARG A O 1
ATOM 734 N N . ALA A 1 94 ? -0.396 -12.439 3.483 1.00 92.81 94 ALA A N 1
ATOM 735 C CA . ALA A 1 94 ? -0.741 -13.411 4.513 1.00 92.81 94 ALA A CA 1
ATOM 736 C C . ALA A 1 94 ? -0.416 -12.894 5.923 1.00 92.81 94 ALA A C 1
ATOM 738 O O . ALA A 1 94 ? -1.252 -13.011 6.815 1.00 92.81 94 ALA A O 1
ATOM 739 N N . SER A 1 95 ? 0.754 -12.273 6.119 1.00 92.69 95 SER A N 1
ATOM 740 C CA . SER A 1 95 ? 1.137 -11.713 7.420 1.00 92.69 95 SER A CA 1
ATOM 741 C C . SER A 1 95 ? 0.243 -10.544 7.837 1.00 92.69 95 SER A C 1
ATOM 743 O O . SER A 1 95 ? -0.172 -10.471 8.992 1.00 92.69 95 SER A O 1
ATOM 745 N N . SER A 1 96 ? -0.100 -9.657 6.897 1.00 93.31 96 SER A N 1
ATOM 746 C CA . SER A 1 96 ? -0.986 -8.520 7.166 1.00 93.31 96 SER A CA 1
ATOM 747 C C . SER A 1 96 ? -2.411 -8.982 7.480 1.00 93.31 96 SER A C 1
ATOM 749 O O . SER A 1 96 ? -3.014 -8.479 8.422 1.00 93.31 96 SER A O 1
ATOM 751 N N . GLN A 1 97 ? -2.927 -9.970 6.741 1.00 95.88 97 GLN A N 1
ATOM 752 C CA . GLN A 1 97 ? -4.259 -10.530 6.970 1.00 95.88 97 GLN A CA 1
ATOM 753 C C . GLN A 1 97 ? -4.350 -11.230 8.331 1.00 95.88 97 GLN A C 1
ATOM 755 O O . GLN A 1 97 ? -5.238 -10.911 9.110 1.00 95.88 97 GLN A O 1
ATOM 760 N N . ALA A 1 98 ? -3.396 -12.109 8.658 1.00 95.12 98 ALA A N 1
ATOM 761 C CA . ALA A 1 98 ? -3.400 -12.837 9.928 1.00 95.12 98 ALA A CA 1
ATOM 762 C C . ALA A 1 98 ? -3.377 -11.896 11.144 1.00 95.12 98 ALA A C 1
ATOM 764 O O . ALA A 1 98 ? -4.027 -12.153 12.157 1.00 95.12 98 ALA A O 1
ATOM 765 N N . LEU A 1 99 ? -2.645 -10.786 11.038 1.00 92.56 99 LEU A N 1
ATOM 766 C CA . LEU A 1 99 ? -2.623 -9.762 12.073 1.00 92.56 99 LEU A CA 1
ATOM 767 C C . LEU A 1 99 ? -3.974 -9.047 12.212 1.00 92.56 99 LEU A C 1
ATOM 769 O O . LEU A 1 99 ? -4.455 -8.849 13.326 1.00 92.56 99 LEU A O 1
ATOM 773 N N . VAL A 1 100 ? -4.580 -8.657 11.090 1.00 93.94 100 VAL A N 1
ATOM 774 C CA . VAL A 1 100 ? -5.898 -8.010 11.065 1.00 93.94 100 VAL A CA 1
ATOM 775 C C . VAL A 1 100 ? -6.960 -8.936 11.657 1.00 93.94 100 VAL A C 1
ATOM 777 O O . VAL A 1 100 ? -7.723 -8.500 12.517 1.00 93.94 100 VAL A O 1
ATOM 780 N N . ASP A 1 101 ? -6.948 -10.218 11.294 1.00 95.94 101 ASP A N 1
ATOM 781 C CA . ASP A 1 101 ? -7.856 -11.230 11.843 1.00 95.94 101 ASP A CA 1
ATOM 782 C C . ASP A 1 101 ? -7.722 -11.339 13.371 1.00 95.94 101 ASP A C 1
ATOM 784 O O . ASP A 1 101 ? -8.719 -11.389 14.093 1.00 95.94 101 ASP A O 1
ATOM 788 N N . GLU A 1 102 ? -6.492 -11.310 13.889 1.00 93.81 102 GLU A N 1
ATOM 789 C CA . GLU A 1 102 ? -6.227 -11.327 15.329 1.00 93.81 102 GLU A CA 1
ATOM 790 C C . GLU A 1 102 ? -6.725 -10.052 16.031 1.00 93.81 102 GLU A C 1
ATOM 792 O O . GLU A 1 102 ? -7.337 -10.124 17.101 1.00 93.81 102 GLU A O 1
ATOM 797 N N . CYS A 1 103 ? -6.519 -8.877 15.430 1.00 91.50 103 CYS A N 1
ATOM 798 C CA . CYS A 1 103 ? -7.046 -7.616 15.951 1.00 91.50 103 CYS A CA 1
ATOM 799 C C . CYS A 1 103 ? -8.585 -7.603 15.973 1.00 91.50 103 CYS A C 1
ATOM 801 O O . CYS A 1 103 ? -9.163 -7.119 16.951 1.00 91.50 103 CYS A O 1
ATOM 803 N N . VAL A 1 104 ? -9.245 -8.165 14.951 1.00 94.38 104 VAL A N 1
ATOM 804 C CA . VAL A 1 104 ? -10.707 -8.350 14.918 1.00 94.38 104 VAL A CA 1
ATOM 805 C C . VAL A 1 104 ? -11.143 -9.299 16.034 1.00 94.38 104 VAL A C 1
ATOM 807 O O . VAL A 1 104 ? -12.031 -8.965 16.816 1.00 94.38 104 VAL A O 1
ATOM 810 N N . ARG A 1 105 ? -10.482 -10.455 16.171 1.00 95.12 105 ARG A N 1
ATOM 811 C CA . ARG A 1 105 ? -10.794 -11.465 17.197 1.00 95.12 105 ARG A CA 1
ATOM 812 C C . ARG A 1 105 ? -10.683 -10.910 18.619 1.00 95.12 105 ARG A C 1
ATOM 814 O O . ARG A 1 105 ? -11.452 -11.298 19.495 1.00 95.12 105 ARG A O 1
ATOM 821 N N . ARG A 1 106 ? -9.732 -10.002 18.853 1.00 91.44 106 ARG A N 1
ATOM 822 C CA . ARG A 1 106 ? -9.535 -9.307 20.136 1.00 91.44 106 ARG A CA 1
ATOM 823 C C . ARG A 1 106 ? -10.463 -8.105 20.345 1.00 91.44 106 ARG A C 1
ATOM 825 O O . ARG A 1 106 ? -10.409 -7.505 21.414 1.00 91.44 106 ARG A O 1
ATOM 832 N N . GLY A 1 107 ? -11.275 -7.740 19.353 1.00 90.62 107 GLY A N 1
ATOM 833 C CA . GLY A 1 107 ? -12.165 -6.578 19.407 1.00 90.62 107 GLY A CA 1
ATOM 834 C C . GLY A 1 107 ? -11.445 -5.227 19.335 1.00 90.62 107 GLY A C 1
ATOM 835 O O . GLY A 1 107 ? -12.021 -4.216 19.721 1.00 90.62 107 GLY A O 1
ATOM 836 N N . VAL A 1 108 ? -10.190 -5.198 18.870 1.00 89.75 108 VAL A N 1
ATOM 837 C CA . VAL A 1 108 ? -9.396 -3.963 18.719 1.00 89.75 108 VAL A CA 1
ATOM 838 C C . VAL A 1 108 ? -9.821 -3.187 17.472 1.00 89.75 108 VAL A C 1
ATOM 840 O O . VAL A 1 108 ? -9.857 -1.959 17.493 1.00 89.75 108 VAL A O 1
ATOM 843 N N . ILE A 1 109 ? -10.153 -3.904 16.395 1.00 91.44 109 ILE A N 1
ATOM 844 C CA . ILE A 1 109 ? -10.701 -3.341 15.155 1.00 91.44 109 ILE A CA 1
ATOM 845 C C . ILE A 1 109 ? -12.015 -4.030 14.797 1.00 91.44 109 ILE A C 1
ATOM 847 O O . ILE A 1 109 ? -12.265 -5.180 15.160 1.00 91.44 109 ILE A O 1
ATOM 851 N N . ARG A 1 110 ? -12.861 -3.311 14.067 1.00 91.88 110 ARG A N 1
ATOM 852 C CA . ARG A 1 110 ? -14.165 -3.774 13.598 1.00 91.88 110 ARG A CA 1
ATOM 853 C C . ARG A 1 110 ? -14.027 -4.792 12.464 1.00 91.88 110 ARG A C 1
ATOM 855 O O . ARG A 1 110 ? -13.264 -4.569 11.531 1.00 91.88 110 ARG A O 1
ATOM 862 N N . GLN A 1 111 ? -14.866 -5.830 12.470 1.00 95.06 111 GLN A N 1
ATOM 863 C CA . GLN A 1 111 ? -15.068 -6.669 11.287 1.00 95.06 111 GLN A CA 1
ATOM 864 C C . GLN A 1 111 ? -15.803 -5.886 10.181 1.00 95.06 111 GLN A C 1
ATOM 866 O O . GLN A 1 111 ? -16.911 -5.379 10.381 1.00 95.06 111 GLN A O 1
ATOM 871 N N . SER A 1 112 ? -15.194 -5.788 9.004 1.00 94.50 112 SER A N 1
ATOM 872 C CA . SER A 1 112 ? -15.737 -5.127 7.817 1.00 94.50 112 SER A CA 1
ATOM 873 C C . SER A 1 112 ? -15.211 -5.767 6.527 1.00 94.50 112 SER A C 1
ATOM 875 O O . SER A 1 112 ? -14.291 -6.580 6.560 1.00 94.50 112 SER A O 1
ATOM 877 N N . ALA A 1 113 ? -15.737 -5.340 5.374 1.00 92.44 113 ALA A N 1
ATOM 878 C CA . ALA A 1 113 ? -15.234 -5.776 4.067 1.00 92.44 113 ALA A CA 1
ATOM 879 C C . ALA A 1 113 ? -13.723 -5.518 3.886 1.00 92.44 113 ALA A C 1
ATOM 881 O O . ALA A 1 113 ? -13.040 -6.279 3.208 1.00 92.44 113 ALA A O 1
ATOM 882 N N . LEU A 1 114 ? -13.185 -4.467 4.522 1.00 94.06 114 LEU A N 1
ATOM 883 C CA . LEU A 1 114 ? -11.747 -4.199 4.531 1.00 94.06 114 LEU A CA 1
ATOM 884 C C . LEU A 1 114 ? -10.983 -5.257 5.330 1.00 94.06 114 LEU A C 1
ATOM 886 O O . LEU A 1 114 ? -9.925 -5.687 4.896 1.00 94.06 114 LEU A O 1
ATOM 890 N N . THR A 1 115 ? -11.485 -5.674 6.494 1.00 94.69 115 THR A N 1
ATOM 891 C CA . THR A 1 115 ? -10.773 -6.657 7.324 1.00 94.69 115 THR A CA 1
ATOM 892 C C . THR A 1 115 ? -10.938 -8.085 6.816 1.00 94.69 115 THR A C 1
ATOM 894 O O . THR A 1 115 ? -10.086 -8.908 7.104 1.00 94.69 115 THR A O 1
ATOM 897 N N . GLU A 1 116 ? -11.988 -8.390 6.047 1.00 95.25 116 GLU A N 1
ATOM 898 C CA . GLU A 1 116 ? -12.149 -9.695 5.382 1.00 95.25 116 GLU A CA 1
ATOM 899 C C . GLU A 1 116 ? -11.047 -9.948 4.343 1.00 95.25 116 GLU A C 1
ATOM 901 O O . GLU A 1 116 ? -10.500 -11.049 4.257 1.00 95.25 116 GLU A O 1
ATOM 906 N N . HIS A 1 117 ? -10.691 -8.913 3.577 1.00 94.31 117 HIS A N 1
ATOM 907 C CA . HIS A 1 117 ? -9.620 -8.956 2.586 1.00 94.31 117 HIS A CA 1
ATOM 908 C C . HIS A 1 117 ? -8.792 -7.671 2.630 1.00 94.31 117 HIS A C 1
ATOM 910 O O . HIS A 1 117 ? -8.993 -6.735 1.851 1.00 94.31 117 HIS A O 1
ATOM 916 N N . PHE A 1 118 ? -7.804 -7.657 3.523 1.00 94.56 118 PHE A N 1
ATOM 917 C CA . PHE A 1 118 ? -7.039 -6.458 3.854 1.00 94.56 118 PHE A CA 1
ATOM 918 C C . PHE A 1 118 ? -6.232 -5.885 2.685 1.00 94.56 118 PHE A C 1
ATOM 920 O O . PHE A 1 118 ? -5.977 -4.685 2.644 1.00 94.56 118 PHE A O 1
ATOM 927 N N . GLU A 1 119 ? -5.890 -6.701 1.682 1.00 92.62 119 GLU A N 1
ATOM 928 C CA . GLU A 1 119 ? -5.172 -6.243 0.482 1.00 92.62 119 GLU A CA 1
ATOM 929 C C . GLU A 1 119 ? -5.892 -5.116 -0.280 1.00 92.62 119 GLU A C 1
ATOM 931 O O . GLU A 1 119 ? -5.240 -4.334 -0.974 1.00 92.62 119 GLU A O 1
ATOM 936 N N . ILE A 1 120 ? -7.218 -4.991 -0.118 1.00 94.00 120 ILE A N 1
ATOM 937 C CA . ILE A 1 120 ? -8.031 -3.943 -0.753 1.00 94.00 120 ILE A CA 1
ATOM 938 C C . ILE A 1 120 ? -7.595 -2.536 -0.316 1.00 94.00 120 ILE A C 1
ATOM 940 O O . ILE A 1 120 ? -7.796 -1.575 -1.062 1.00 94.00 120 ILE A O 1
ATOM 944 N N . VAL A 1 121 ? -6.909 -2.398 0.826 1.00 93.75 121 VAL A N 1
ATOM 945 C CA . VAL A 1 121 ? -6.294 -1.127 1.245 1.00 93.75 121 VAL A CA 1
ATOM 946 C C . VAL A 1 121 ? -5.345 -0.558 0.181 1.00 93.75 121 VAL A C 1
ATOM 948 O O . VAL A 1 121 ? -5.155 0.646 0.091 1.00 93.75 121 VAL A O 1
ATOM 951 N N . LEU A 1 122 ? -4.764 -1.383 -0.691 1.00 93.12 122 LEU A N 1
ATOM 952 C CA . LEU A 1 122 ? -3.845 -0.909 -1.728 1.00 93.12 122 LEU A CA 1
ATOM 953 C C . LEU A 1 122 ? -4.566 -0.341 -2.962 1.00 93.12 122 LEU A C 1
ATOM 955 O O . LEU A 1 122 ? -3.943 0.360 -3.763 1.00 93.12 122 LEU A O 1
ATOM 959 N N . CYS A 1 123 ? -5.864 -0.611 -3.136 1.00 95.12 123 CYS A N 1
ATOM 960 C CA . CYS A 1 123 ? -6.596 -0.284 -4.360 1.00 95.12 123 CYS A CA 1
ATOM 961 C C . CYS A 1 123 ? -6.544 1.206 -4.746 1.00 95.12 123 CYS A C 1
ATOM 963 O O . CYS A 1 123 ? -6.281 1.476 -5.920 1.00 95.12 123 CYS A O 1
ATOM 965 N N . PRO A 1 124 ? -6.722 2.185 -3.831 1.00 95.75 124 PRO A N 1
ATOM 966 C CA . PRO A 1 124 ? -6.615 3.600 -4.194 1.00 95.75 124 PRO A CA 1
ATOM 967 C C . PRO A 1 124 ? -5.226 3.981 -4.723 1.00 95.75 124 PRO A C 1
ATOM 969 O O . PRO A 1 124 ? -5.119 4.712 -5.705 1.00 95.75 124 PRO A O 1
ATOM 972 N N . VAL A 1 125 ? -4.164 3.426 -4.133 1.00 94.69 125 VAL A N 1
ATOM 973 C CA . VAL A 1 125 ? -2.773 3.668 -4.552 1.00 94.69 125 VAL A CA 1
ATOM 974 C C . VAL A 1 125 ? -2.513 3.073 -5.937 1.00 94.69 125 VAL A C 1
ATOM 976 O O . VAL A 1 125 ? -1.941 3.734 -6.802 1.00 94.69 125 VAL A O 1
ATOM 979 N N . VAL A 1 126 ? -2.982 1.846 -6.185 1.00 94.56 126 VAL A N 1
ATOM 980 C CA . VAL A 1 126 ? -2.867 1.189 -7.498 1.00 94.56 126 VAL A CA 1
ATOM 981 C C . VAL A 1 126 ? -3.654 1.950 -8.567 1.00 94.56 126 VAL A C 1
ATOM 983 O O . VAL A 1 126 ? -3.151 2.157 -9.671 1.00 94.56 126 VAL A O 1
ATOM 986 N N . TYR A 1 127 ? -4.863 2.413 -8.240 1.00 95.50 127 TYR A N 1
ATOM 987 C CA . TYR A 1 127 ? -5.660 3.256 -9.129 1.00 95.50 127 TYR A CA 1
ATOM 988 C C . TYR A 1 127 ? -4.930 4.561 -9.475 1.00 95.50 127 TYR A C 1
ATOM 990 O O . TYR A 1 127 ? -4.880 4.937 -10.647 1.00 95.50 127 TYR A O 1
ATOM 998 N N . TRP A 1 128 ? -4.315 5.223 -8.488 1.00 95.88 128 TRP A N 1
ATOM 999 C CA . TRP A 1 128 ? -3.515 6.424 -8.725 1.00 95.88 128 TRP A CA 1
ATOM 1000 C C . TRP A 1 128 ? -2.338 6.163 -9.668 1.00 95.88 128 TRP A C 1
ATOM 1002 O O . TRP A 1 128 ? -2.176 6.870 -10.661 1.00 95.88 128 TRP A O 1
ATOM 1012 N N . LEU A 1 129 ? -1.553 5.112 -9.412 1.00 95.50 129 LEU A N 1
ATOM 1013 C CA . LEU A 1 129 ? -0.427 4.738 -10.271 1.00 95.50 129 LEU A CA 1
ATOM 1014 C C . LEU A 1 129 ? -0.882 4.466 -11.710 1.00 95.50 129 LEU A C 1
ATOM 1016 O O . LEU A 1 129 ? -0.278 4.977 -12.652 1.00 95.50 129 LEU A O 1
ATOM 1020 N N . ALA A 1 130 ? -1.979 3.725 -11.892 1.00 95.06 130 ALA A N 1
ATOM 1021 C CA . ALA A 1 130 ? -2.554 3.474 -13.211 1.00 95.06 130 ALA A CA 1
ATOM 1022 C C . ALA A 1 130 ? -2.986 4.774 -13.909 1.00 95.06 130 ALA A C 1
ATOM 1024 O O . ALA A 1 130 ? -2.708 4.965 -15.093 1.00 95.06 130 ALA A O 1
ATOM 1025 N N . LYS A 1 131 ? -3.606 5.701 -13.173 1.00 94.81 131 LYS A N 1
ATOM 1026 C CA . LYS A 1 131 ? -3.988 7.023 -13.678 1.00 94.81 131 LYS A CA 1
ATOM 1027 C C . LYS A 1 131 ? -2.768 7.824 -14.143 1.00 94.81 131 LYS A C 1
ATOM 1029 O O . LYS A 1 131 ? -2.805 8.385 -15.236 1.00 94.81 131 LYS A O 1
ATOM 1034 N N . CYS A 1 132 ? -1.681 7.834 -13.369 1.00 94.81 132 CYS A N 1
ATOM 1035 C CA . CYS A 1 132 ? -0.425 8.481 -13.754 1.00 94.81 132 CYS A CA 1
ATOM 1036 C C . CYS A 1 132 ? 0.186 7.861 -15.013 1.00 94.81 132 CYS A C 1
ATOM 1038 O O . CYS A 1 132 ? 0.607 8.597 -15.900 1.00 94.81 132 CYS A O 1
ATOM 1040 N N . VAL A 1 133 ? 0.190 6.529 -15.133 1.00 95.00 133 VAL A N 1
ATOM 1041 C CA . VAL A 1 133 ? 0.692 5.844 -16.337 1.00 95.00 133 VAL A CA 1
ATOM 1042 C C . VAL A 1 133 ? -0.113 6.224 -17.583 1.00 95.00 133 VAL A C 1
ATOM 1044 O O . VAL A 1 133 ? 0.461 6.394 -18.655 1.00 95.00 133 VAL A O 1
ATOM 1047 N N . LEU A 1 134 ? -1.434 6.371 -17.457 1.00 93.75 134 LEU A N 1
ATOM 1048 C CA . LEU A 1 134 ? -2.314 6.679 -18.587 1.00 93.75 134 LEU A CA 1
ATOM 1049 C C . LEU A 1 134 ? -2.303 8.160 -18.988 1.00 93.75 134 LEU A C 1
ATOM 1051 O O . LEU A 1 134 ? -2.458 8.467 -20.169 1.00 93.75 134 LEU A O 1
ATOM 1055 N N . LEU A 1 135 ? -2.174 9.074 -18.023 1.00 93.94 135 LEU A N 1
ATOM 1056 C CA . LEU A 1 135 ? -2.413 10.507 -18.234 1.00 93.94 135 LEU A CA 1
ATOM 1057 C C . LEU A 1 135 ? -1.161 11.382 -18.078 1.00 93.94 135 LEU A C 1
ATOM 1059 O O . LEU A 1 135 ? -1.198 12.552 -18.465 1.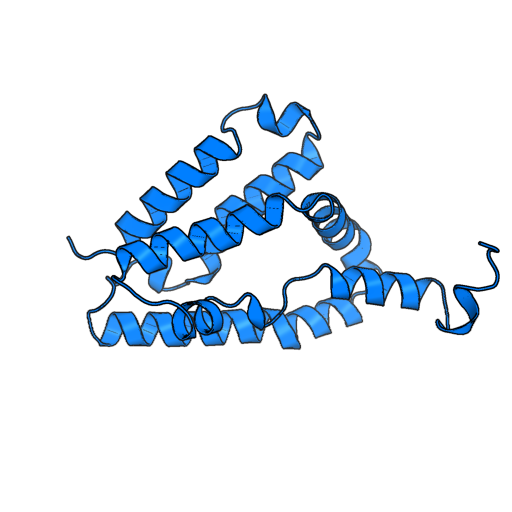00 93.94 135 LEU A O 1
ATOM 1063 N N . GLY A 1 136 ? -0.067 10.849 -17.529 1.00 91.06 136 GLY A N 1
ATOM 1064 C CA . GLY A 1 136 ? 1.141 11.618 -17.233 1.00 91.06 136 GLY A CA 1
ATOM 1065 C C . GLY A 1 136 ? 0.847 12.803 -16.309 1.00 91.06 136 GLY A C 1
ATOM 1066 O O . GLY A 1 136 ? 0.122 12.666 -15.324 1.00 91.06 136 GLY A O 1
ATOM 1067 N N . GLU A 1 137 ? 1.363 13.983 -16.659 1.00 86.06 137 GLU A N 1
ATOM 1068 C CA . GLU A 1 137 ? 1.176 15.236 -15.904 1.00 86.06 137 GLU A CA 1
ATOM 1069 C C . GLU A 1 137 ? -0.306 15.618 -15.727 1.00 86.06 137 GLU A C 1
ATOM 1071 O O . GLU A 1 137 ? -0.692 16.193 -14.711 1.00 86.06 137 GLU A O 1
ATOM 1076 N N . ARG A 1 138 ? -1.179 15.192 -16.652 1.00 89.44 138 ARG A N 1
ATOM 1077 C CA . ARG A 1 138 ? -2.628 15.459 -16.601 1.00 89.44 138 ARG A CA 1
ATOM 1078 C C . ARG A 1 138 ? -3.366 14.639 -15.539 1.00 89.44 138 ARG A C 1
ATOM 1080 O O . ARG A 1 138 ? -4.572 14.818 -15.344 1.00 89.44 138 ARG A O 1
ATOM 1087 N N . ALA A 1 139 ? -2.687 13.711 -14.863 1.00 90.12 139 ALA A N 1
ATOM 1088 C CA . ALA A 1 139 ? -3.287 12.927 -13.791 1.00 90.12 139 ALA A CA 1
ATOM 1089 C C . ALA A 1 139 ? -3.771 13.817 -12.634 1.00 90.12 139 ALA A C 1
ATOM 1091 O O . ALA A 1 139 ? -4.812 13.525 -12.056 1.00 90.12 139 ALA A O 1
ATOM 1092 N N . GLU A 1 140 ? -3.098 14.924 -12.323 1.00 90.50 140 GLU A N 1
ATOM 1093 C CA . GLU A 1 140 ? -3.553 15.851 -11.271 1.00 90.50 140 GLU A CA 1
ATOM 1094 C C . GLU A 1 140 ? -4.712 16.752 -11.726 1.00 90.50 140 GLU A C 1
ATOM 1096 O O . GLU A 1 140 ? -5.520 17.198 -10.917 1.00 90.50 140 GLU A O 1
ATOM 1101 N N . GLU A 1 141 ? -4.849 16.970 -13.033 1.00 87.62 141 GLU A N 1
ATOM 1102 C CA . GLU A 1 141 ? -5.842 17.881 -13.620 1.00 87.62 141 GLU A CA 1
ATOM 1103 C C . GLU A 1 141 ? -7.223 17.233 -13.814 1.00 87.62 141 GLU A C 1
ATOM 1105 O O . GLU A 1 141 ? -8.203 17.905 -14.135 1.00 87.62 141 GLU A O 1
ATOM 1110 N N . THR A 1 142 ? -7.319 15.912 -13.657 1.00 78.69 142 THR A N 1
ATOM 1111 C CA . THR A 1 142 ? -8.500 15.127 -14.040 1.00 78.69 142 THR A CA 1
ATOM 1112 C C . THR A 1 142 ? -9.146 14.445 -12.833 1.00 78.69 142 THR A C 1
ATOM 1114 O O . THR A 1 142 ? -8.675 13.427 -12.339 1.00 78.69 142 THR A O 1
ATOM 1117 N N . GLY A 1 143 ? -10.275 14.957 -12.342 1.00 83.81 143 GLY A N 1
ATOM 1118 C CA . GLY A 1 143 ? -11.012 14.329 -11.234 1.00 83.81 143 GLY A CA 1
ATOM 1119 C C . GLY A 1 143 ? -10.359 14.543 -9.859 1.00 83.81 143 GLY A C 1
ATOM 1120 O O . GLY A 1 143 ? -10.165 15.678 -9.443 1.00 83.81 143 GLY A O 1
ATOM 1121 N N . LEU A 1 144 ? -10.079 13.463 -9.117 1.00 89.50 144 LEU A N 1
ATOM 1122 C CA . LEU A 1 144 ? -9.474 13.524 -7.773 1.00 89.50 144 LEU A CA 1
ATOM 1123 C C . LEU A 1 144 ? -7.955 13.725 -7.852 1.00 89.50 144 LEU A C 1
ATOM 1125 O O . LEU A 1 144 ? -7.290 12.908 -8.490 1.00 89.50 144 LEU A O 1
ATOM 1129 N N . SER A 1 145 ? -7.426 14.746 -7.170 1.00 93.81 145 SER A N 1
ATOM 1130 C CA . SER A 1 145 ? -5.981 14.954 -6.972 1.00 93.81 145 SER A CA 1
ATOM 1131 C C . SER A 1 145 ? -5.378 13.933 -6.005 1.00 93.81 145 SER A C 1
ATOM 1133 O O . SER A 1 145 ? -6.110 13.340 -5.199 1.00 93.81 145 SER A O 1
ATOM 1135 N N . LEU A 1 146 ? -4.048 13.768 -6.018 1.00 94.69 146 LEU A N 1
ATOM 1136 C CA . LEU A 1 146 ? -3.363 12.839 -5.108 1.00 94.69 146 LEU A CA 1
ATOM 1137 C C . LEU A 1 146 ? -3.650 13.176 -3.646 1.00 94.69 146 LEU A C 1
ATOM 1139 O O . LEU A 1 146 ? -4.052 12.316 -2.862 1.00 94.69 146 LEU A O 1
ATOM 1143 N N . LYS A 1 147 ? -3.518 14.461 -3.294 1.00 94.94 147 LYS A N 1
ATOM 1144 C CA . LYS A 1 147 ? -3.796 14.953 -1.941 1.00 94.94 147 LYS A CA 1
ATOM 1145 C C . LYS A 1 147 ? -5.219 14.611 -1.509 1.00 94.94 147 LYS A C 1
ATOM 1147 O O . LYS A 1 147 ? -5.431 14.157 -0.386 1.00 94.94 147 LYS A O 1
ATOM 1152 N N . LYS A 1 148 ? -6.207 14.796 -2.394 1.00 95.31 148 LYS A N 1
ATOM 1153 C CA . LYS A 1 148 ? -7.596 14.509 -2.036 1.00 95.31 148 LYS A CA 1
ATOM 1154 C C . LYS A 1 148 ? -7.859 13.014 -1.899 1.00 95.31 148 LYS A C 1
ATOM 1156 O O . LYS A 1 148 ? -8.601 12.605 -1.008 1.00 95.31 148 LYS A O 1
ATOM 1161 N N . MET A 1 149 ? -7.244 12.206 -2.758 1.00 95.88 149 MET A N 1
ATOM 1162 C CA . MET A 1 149 ? -7.304 10.753 -2.662 1.00 95.88 149 MET A CA 1
ATOM 1163 C C . MET A 1 149 ? -6.703 10.259 -1.345 1.00 95.88 149 MET A C 1
ATOM 1165 O O . MET A 1 149 ? -7.316 9.426 -0.683 1.00 95.88 149 MET A O 1
ATOM 1169 N N . HIS A 1 150 ? -5.577 10.837 -0.923 1.00 97.06 150 HIS A N 1
ATOM 1170 C CA . HIS A 1 150 ? -4.946 10.548 0.359 1.00 97.06 150 HIS A CA 1
ATOM 1171 C C . HIS A 1 150 ? -5.894 10.805 1.536 1.00 97.06 150 HIS A C 1
ATOM 1173 O 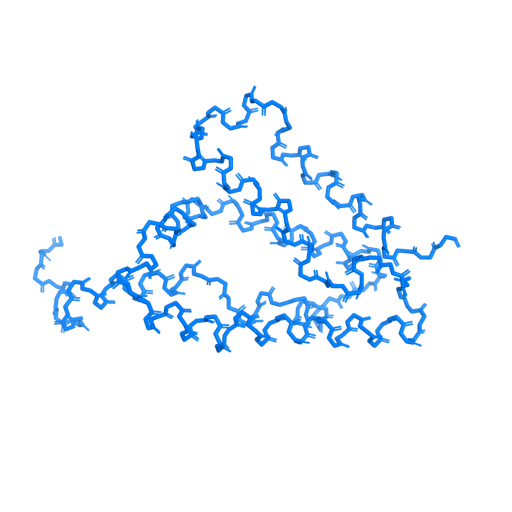O . HIS A 1 150 ? -6.152 9.903 2.334 1.00 97.06 150 HIS A O 1
ATOM 1179 N N . GLU A 1 151 ? -6.495 11.995 1.601 1.00 97.00 151 GLU A N 1
ATOM 1180 C CA . GLU A 1 151 ? -7.467 12.342 2.646 1.00 97.00 151 GLU A CA 1
ATOM 1181 C C . GLU A 1 151 ? -8.678 11.394 2.674 1.00 97.00 151 GLU A C 1
ATOM 1183 O O . GLU A 1 151 ? -9.121 10.982 3.745 1.00 97.00 151 GLU A O 1
ATOM 1188 N N . LEU A 1 152 ? -9.240 11.060 1.507 1.00 96.69 152 LEU A N 1
ATOM 1189 C CA . LEU A 1 152 ? -10.412 10.184 1.410 1.00 96.69 152 LEU A CA 1
ATOM 1190 C C . LEU A 1 152 ? -10.077 8.738 1.767 1.00 96.69 152 LEU A C 1
ATOM 1192 O O . LEU A 1 152 ? -10.868 8.078 2.436 1.00 96.69 152 LEU A O 1
ATOM 1196 N N . HIS A 1 153 ? -8.902 8.262 1.360 1.00 96.88 153 HIS A N 1
ATOM 1197 C CA . HIS A 1 153 ? -8.440 6.924 1.688 1.00 96.88 153 HIS A CA 1
ATOM 1198 C C . HIS A 1 153 ? -8.256 6.770 3.203 1.00 96.88 153 HIS A C 1
ATOM 1200 O O . HIS A 1 153 ? -8.771 5.812 3.770 1.00 96.88 153 HIS A O 1
ATOM 1206 N N . LYS A 1 154 ? -7.641 7.755 3.877 1.00 96.12 154 LYS A N 1
ATOM 1207 C CA . LYS A 1 154 ? -7.555 7.787 5.348 1.00 96.12 154 LYS A CA 1
ATOM 1208 C C . LYS A 1 154 ? -8.926 7.696 6.014 1.00 96.12 154 LYS A C 1
ATOM 1210 O O . LYS A 1 154 ? -9.128 6.860 6.888 1.00 96.12 154 LYS A O 1
ATOM 1215 N N . LYS A 1 155 ? -9.881 8.524 5.579 1.00 95.56 155 LYS A N 1
ATOM 1216 C CA . LYS A 1 155 ? -11.243 8.527 6.138 1.00 95.56 155 LYS A CA 1
ATOM 1217 C C . LYS A 1 155 ? -11.936 7.180 5.963 1.00 95.56 155 LYS A C 1
ATOM 1219 O O . LYS A 1 155 ? -12.427 6.628 6.939 1.00 95.56 155 LYS A O 1
ATOM 1224 N N . LEU A 1 156 ? -11.909 6.629 4.749 1.00 94.94 156 LEU A N 1
ATOM 1225 C CA . LEU A 1 156 ? -12.506 5.327 4.457 1.00 94.94 156 LEU A CA 1
ATOM 1226 C C . LEU A 1 156 ? -11.869 4.216 5.302 1.00 94.94 156 LEU A C 1
ATOM 1228 O O . LEU A 1 156 ? -12.572 3.367 5.839 1.00 94.94 156 LEU A O 1
ATOM 1232 N N . PHE A 1 157 ? -10.544 4.238 5.445 1.00 94.75 157 PHE A N 1
ATOM 1233 C CA . PHE A 1 157 ? -9.812 3.265 6.248 1.00 94.75 157 PHE A CA 1
ATOM 1234 C C . PHE A 1 157 ? -10.247 3.307 7.719 1.00 94.75 157 PHE A C 1
ATOM 1236 O O . PHE A 1 157 ? -10.589 2.273 8.291 1.00 94.75 157 PHE A O 1
ATOM 1243 N N . LEU A 1 158 ? -10.342 4.504 8.305 1.00 93.88 158 LEU A N 1
ATOM 1244 C CA . LEU A 1 158 ? -10.807 4.690 9.681 1.00 93.88 158 LEU A CA 1
ATOM 1245 C C . LEU A 1 158 ? -12.275 4.288 9.877 1.00 93.88 158 LEU A C 1
ATOM 1247 O O . LEU A 1 158 ? -12.584 3.585 10.834 1.00 93.88 158 LEU A O 1
ATOM 1251 N N . GLU A 1 159 ? -13.175 4.661 8.964 1.00 93.62 159 GLU A N 1
ATOM 1252 C CA . GLU A 1 159 ? -14.597 4.273 9.012 1.00 93.62 159 GLU A CA 1
ATOM 1253 C C . GLU A 1 159 ? -14.804 2.746 8.953 1.00 93.62 159 GLU A C 1
ATOM 1255 O O . GLU A 1 159 ? -15.795 2.196 9.456 1.00 93.62 159 GLU A O 1
ATOM 1260 N N . LEU A 1 160 ? -13.879 2.036 8.307 1.00 92.81 160 LEU A N 1
ATOM 1261 C CA . LEU A 1 160 ? -13.921 0.585 8.175 1.00 92.81 160 LEU A CA 1
ATOM 1262 C C . LEU A 1 160 ? -13.229 -0.146 9.334 1.00 92.81 160 LEU A C 1
ATOM 1264 O O . LEU A 1 160 ? -13.620 -1.281 9.614 1.00 92.81 160 LEU A O 1
ATOM 1268 N N . LEU A 1 161 ? -12.289 0.497 10.033 1.00 89.00 161 LEU A N 1
ATOM 1269 C CA . LEU A 1 161 ? -11.530 -0.092 11.142 1.00 89.00 161 LEU A CA 1
ATOM 1270 C C . LEU A 1 161 ? -12.066 0.237 12.536 1.00 89.00 161 LEU A C 1
ATOM 1272 O O . LEU A 1 161 ? -12.027 -0.629 13.412 1.00 89.00 161 LEU A O 1
ATOM 1276 N N . LEU A 1 162 ? -12.531 1.465 12.769 1.00 86.44 162 LEU A N 1
ATOM 1277 C CA . LEU A 1 162 ? -12.931 1.900 14.104 1.00 86.44 162 LEU A CA 1
ATOM 1278 C C . LEU A 1 162 ? -14.318 1.341 14.479 1.00 86.44 162 LEU A C 1
ATOM 1280 O O . LEU A 1 162 ? -15.213 1.273 13.627 1.00 86.44 162 LEU A O 1
ATOM 1284 N N . PRO A 1 163 ? -14.520 0.929 15.745 1.00 72.00 163 PRO A N 1
ATOM 1285 C CA . PRO A 1 163 ? -15.849 0.620 16.268 1.00 72.00 163 PRO A CA 1
ATOM 1286 C C . PRO A 1 163 ? -16.772 1.845 16.159 1.00 72.00 163 PRO A C 1
ATOM 1288 O O . PRO A 1 163 ? -16.308 2.977 16.286 1.00 72.00 163 PRO A O 1
ATOM 1291 N N . ARG A 1 164 ? -18.067 1.615 15.914 1.00 63.28 164 ARG A N 1
ATOM 1292 C CA . ARG A 1 164 ? -19.097 2.666 15.978 1.00 63.28 164 ARG A CA 1
ATOM 1293 C C . ARG A 1 164 ? -19.594 2.863 17.400 1.00 63.28 164 ARG A C 1
ATOM 1295 O O . ARG A 1 164 ? -19.689 1.838 18.110 1.00 63.28 164 ARG A O 1
#

InterPro domains:
  IPR036271 Tetracyclin repressor-like, C-terminal domain superfamily [SSF48498] (41-128)

pLDDT: mean 86.69, std 11.62, range [44.0, 97.06]

Secondary structure (DSSP, 8-state):
--TTTGGGT-SSHHHHHHHHHHHHS--GGGSHHHHHHH--S-HHHHHHHHHHHHHHGGGSTTHHHHHHHHHHHTTTSHHHHHHHIIIIIHHHHHHHHHHHHHHHHTTSS---HHHHSGGGGGHHHHHHHHHHHHHGGGGTTSSS-HHHHHHHHHHHH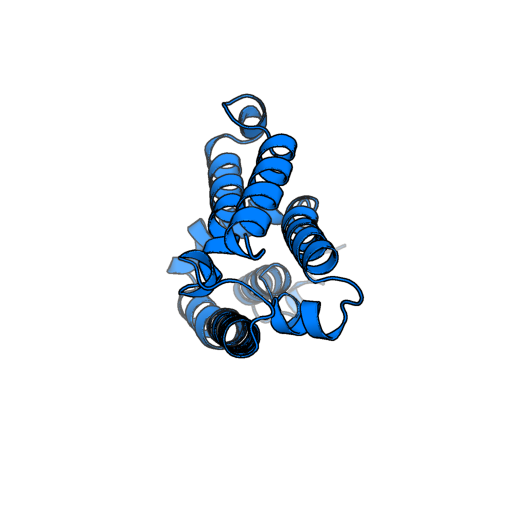HHHHS--